Protein AF-A0A957YRU9-F1 (afdb_monomer_lite)

Foldseek 3Di:
DPPDPDPCVVVHLLVVLVVLLCVLCVVLVVLVVCCVVLVFPCLLVLLCVLVVLSVVLSVVSVDGQDPDQDPPDPPPPPRNVVSSVSSVVSSVVSNVVSVVVRVCQCPDPVRVPHSD

Structure (mmCIF, N/CA/C/O backbone):
data_AF-A0A957YRU9-F1
#
_entry.id   AF-A0A957YRU9-F1
#
loop_
_atom_site.group_PDB
_atom_site.id
_atom_site.type_symbol
_atom_site.label_atom_id
_atom_site.label_alt_id
_atom_site.label_comp_id
_atom_site.label_asym_id
_atom_site.label_entity_id
_atom_site.label_seq_id
_atom_site.pdbx_PDB_ins_code
_atom_site.Cartn_x
_atom_site.Cartn_y
_atom_site.Cartn_z
_atom_site.occupancy
_atom_site.B_iso_or_equiv
_atom_site.auth_seq_id
_atom_site.auth_comp_id
_atom_site.auth_asym_id
_atom_site.auth_atom_id
_atom_site.pdbx_PDB_model_num
ATOM 1 N N . GLU A 1 1 ? -1.718 -6.215 38.049 1.00 47.38 1 GLU A N 1
ATOM 2 C CA . GLU A 1 1 ? -2.272 -5.485 36.886 1.00 47.38 1 GLU A CA 1
ATOM 3 C C . GLU A 1 1 ? -1.353 -5.699 35.689 1.00 47.38 1 GLU A C 1
ATOM 5 O O . GLU A 1 1 ? -0.141 -5.619 35.854 1.00 47.38 1 GLU A O 1
ATOM 10 N N . LYS A 1 2 ? -1.867 -6.084 34.513 1.00 53.66 2 LYS A N 1
ATOM 11 C CA . LYS A 1 2 ? -0.997 -6.314 33.347 1.00 53.66 2 LYS A CA 1
ATOM 12 C C . LYS A 1 2 ? -0.665 -4.959 32.707 1.00 53.66 2 LYS A C 1
ATOM 14 O O . LYS A 1 2 ? -1.513 -4.382 32.037 1.00 53.66 2 LYS A O 1
ATOM 19 N N . ASN A 1 3 ? 0.561 -4.477 32.922 1.00 63.53 3 ASN A N 1
ATOM 20 C CA . ASN A 1 3 ? 1.158 -3.269 32.328 1.00 63.53 3 ASN A CA 1
ATOM 21 C C . ASN A 1 3 ? 1.361 -3.415 30.800 1.00 63.53 3 ASN A C 1
ATOM 23 O O . ASN A 1 3 ? 2.486 -3.496 30.303 1.00 63.53 3 ASN A O 1
ATOM 27 N N . ILE A 1 4 ? 0.270 -3.514 30.037 1.00 72.38 4 ILE A N 1
ATOM 28 C CA . ILE A 1 4 ? 0.308 -3.710 28.583 1.00 72.38 4 ILE A CA 1
ATOM 29 C C . ILE A 1 4 ? 0.447 -2.352 27.888 1.00 72.38 4 ILE A C 1
ATOM 31 O O . ILE A 1 4 ? -0.534 -1.677 27.589 1.00 72.38 4 ILE A O 1
ATOM 35 N N . HIS A 1 5 ? 1.686 -1.984 27.576 1.00 77.25 5 HIS A N 1
ATOM 36 C CA . HIS A 1 5 ? 2.040 -0.776 26.827 1.00 77.25 5 HIS A CA 1
ATOM 37 C C . HIS A 1 5 ? 2.062 -1.058 25.320 1.00 77.25 5 HIS A C 1
ATOM 39 O O . HIS A 1 5 ? 3.096 -0.968 24.662 1.00 77.25 5 HIS A O 1
ATOM 45 N N . THR A 1 6 ? 0.926 -1.469 24.758 1.00 82.44 6 THR A N 1
ATOM 46 C CA . THR A 1 6 ? 0.830 -1.600 23.295 1.00 82.44 6 THR A CA 1
ATOM 47 C C . THR A 1 6 ? 0.696 -0.221 22.663 1.00 82.44 6 THR A C 1
ATOM 49 O O . THR A 1 6 ? 0.130 0.681 23.281 1.00 82.44 6 THR A O 1
ATOM 52 N N . LEU A 1 7 ? 1.178 -0.060 21.423 1.00 82.25 7 LEU A N 1
ATOM 53 C CA . LEU A 1 7 ? 1.068 1.207 20.691 1.00 82.25 7 LEU A CA 1
ATOM 54 C C . LEU A 1 7 ? -0.348 1.806 20.808 1.00 82.25 7 LEU A C 1
ATOM 56 O O . LEU A 1 7 ? -0.441 2.976 21.170 1.00 82.25 7 LEU A O 1
ATOM 60 N N . PRO A 1 8 ? -1.444 1.025 20.664 1.00 82.38 8 PRO A N 1
ATOM 61 C CA . PRO A 1 8 ? -2.786 1.580 20.777 1.00 82.38 8 PRO A CA 1
ATOM 62 C C . PRO A 1 8 ? -3.212 2.072 22.151 1.00 82.38 8 PRO A C 1
ATOM 64 O O . PRO A 1 8 ? -4.064 2.954 22.233 1.00 82.38 8 PRO A O 1
ATOM 67 N N . VAL A 1 9 ? -2.619 1.538 23.215 1.00 84.44 9 VAL A N 1
ATOM 68 C CA . VAL A 1 9 ? -2.840 2.023 24.581 1.00 84.44 9 VAL A CA 1
ATOM 69 C C . VAL A 1 9 ? -2.129 3.362 24.789 1.00 84.44 9 VAL A C 1
ATOM 71 O O . VAL A 1 9 ? -2.664 4.233 25.463 1.00 84.44 9 VAL A O 1
ATOM 74 N N . VAL A 1 10 ? -0.963 3.550 24.162 1.00 88.12 10 VAL A N 1
ATOM 75 C CA . VAL A 1 10 ? -0.144 4.765 24.299 1.00 88.12 10 VAL A CA 1
ATOM 76 C C . VAL A 1 10 ? -0.689 5.927 23.462 1.00 88.12 10 VAL A C 1
ATOM 78 O O . VAL A 1 10 ? -0.793 7.042 23.962 1.00 88.12 10 VAL A O 1
ATOM 81 N N . ILE A 1 11 ? -1.044 5.688 22.193 1.00 89.06 11 ILE A N 1
ATOM 82 C CA . ILE A 1 11 ? -1.479 6.753 21.261 1.00 89.06 11 ILE A CA 1
ATOM 83 C C . ILE A 1 11 ? -3.007 6.891 21.160 1.00 89.06 11 ILE A C 1
ATOM 85 O O . ILE A 1 11 ? -3.516 7.810 20.517 1.00 89.06 11 ILE A O 1
ATOM 89 N N . GLY A 1 12 ? -3.750 5.971 21.776 1.00 89.00 12 GLY A N 1
ATOM 90 C CA . GLY A 1 12 ? -5.204 5.903 21.711 1.00 89.00 12 GLY A CA 1
ATOM 91 C C . GLY A 1 12 ? -5.741 5.251 20.432 1.00 89.00 12 GLY A C 1
ATOM 92 O O . GLY A 1 12 ? -5.065 5.120 19.404 1.00 89.00 12 GLY A O 1
ATOM 93 N N . GLU A 1 13 ? -7.012 4.844 20.477 1.00 87.75 13 GLU A N 1
ATOM 94 C CA . GLU A 1 13 ? -7.656 4.087 19.395 1.00 87.75 13 GLU A CA 1
ATOM 95 C C . GLU A 1 13 ? -7.689 4.868 18.075 1.00 87.75 13 GLU A C 1
ATOM 97 O O . GLU A 1 13 ? -7.365 4.325 17.019 1.00 87.75 13 GLU A O 1
ATOM 102 N N . LYS A 1 14 ? -8.068 6.151 18.119 1.00 89.81 14 LYS A N 1
ATOM 103 C CA . LYS A 1 14 ? -8.194 6.981 16.914 1.00 89.81 14 LYS A CA 1
ATOM 104 C C . LYS A 1 14 ? -6.862 7.072 16.173 1.00 89.81 14 LYS A C 1
ATOM 106 O O . LYS A 1 14 ? -6.826 6.768 14.985 1.00 89.81 14 LYS A O 1
ATOM 111 N N . ALA A 1 15 ? -5.785 7.448 16.865 1.00 92.25 15 ALA A N 1
ATOM 112 C CA . ALA A 1 15 ? -4.466 7.559 16.248 1.00 92.25 15 ALA A CA 1
ATOM 113 C C . ALA A 1 15 ? -4.006 6.205 15.696 1.00 92.25 15 ALA A C 1
ATOM 115 O O . ALA A 1 15 ? -3.584 6.134 14.549 1.00 92.25 15 ALA A O 1
ATOM 116 N N . SER A 1 16 ? -4.222 5.119 16.442 1.00 93.00 16 SER A N 1
ATOM 117 C CA . SER A 1 16 ? -3.873 3.761 16.004 1.00 93.00 16 SER A CA 1
ATOM 118 C C . SER A 1 16 ? -4.532 3.349 14.697 1.00 93.00 16 SER A C 1
ATOM 120 O O . SER A 1 16 ? -3.874 2.773 13.832 1.00 93.00 16 SER A O 1
ATOM 122 N N . ARG A 1 17 ? -5.822 3.657 14.523 1.00 94.06 17 ARG A N 1
ATOM 123 C CA . ARG A 1 17 ? -6.544 3.350 13.280 1.00 94.06 17 ARG A CA 1
ATOM 124 C C . ARG A 1 17 ? -5.931 4.080 12.086 1.00 94.06 17 ARG A C 1
ATOM 126 O O . ARG A 1 17 ? -5.703 3.459 11.049 1.00 94.06 17 ARG A O 1
ATOM 133 N N . TYR A 1 18 ? -5.606 5.363 12.245 1.00 95.31 18 TYR A N 1
ATOM 134 C CA . TYR A 1 18 ? -4.941 6.141 11.197 1.00 95.31 18 TYR A CA 1
ATOM 135 C C . TYR A 1 18 ? -3.501 5.685 10.946 1.00 95.31 18 TYR A C 1
ATOM 137 O O . TYR A 1 18 ? -3.086 5.636 9.792 1.00 95.31 18 TYR A O 1
ATOM 145 N N . THR A 1 19 ? -2.759 5.286 11.981 1.00 95.31 19 THR A N 1
ATOM 146 C CA . THR A 1 19 ? -1.418 4.707 11.826 1.00 95.31 19 THR A CA 1
ATOM 147 C C . THR A 1 19 ? -1.469 3.436 10.987 1.00 95.31 19 THR A C 1
ATOM 149 O O . THR A 1 19 ? -0.683 3.296 10.055 1.00 95.31 19 THR A O 1
ATOM 152 N N . VAL A 1 20 ? -2.424 2.537 11.244 1.00 95.19 20 VAL A N 1
ATOM 153 C CA . VAL A 1 20 ? -2.581 1.319 10.436 1.00 95.19 20 VAL A CA 1
ATOM 154 C C . VAL A 1 20 ? -2.943 1.658 8.989 1.00 95.19 20 VAL A C 1
ATOM 156 O O . VAL A 1 20 ? -2.337 1.103 8.078 1.00 95.19 20 VAL A O 1
ATOM 159 N N . LEU A 1 21 ? -3.863 2.600 8.753 1.00 96.12 21 LEU A N 1
ATOM 160 C CA . LEU A 1 21 ? -4.173 3.060 7.393 1.00 96.12 21 LEU A CA 1
ATOM 161 C C . LEU A 1 21 ? -2.934 3.627 6.685 1.00 96.12 21 LEU A C 1
ATOM 163 O O . LEU A 1 21 ? -2.685 3.290 5.530 1.00 96.12 21 LEU A O 1
ATOM 167 N N . ALA A 1 22 ? -2.125 4.429 7.379 1.00 96.88 22 ALA A N 1
ATOM 168 C CA . ALA A 1 22 ? -0.870 4.940 6.836 1.00 96.88 22 ALA A CA 1
ATOM 169 C C . ALA A 1 22 ? 0.094 3.794 6.488 1.00 96.88 22 ALA A C 1
ATOM 171 O O . ALA A 1 22 ? 0.627 3.762 5.382 1.00 96.88 22 ALA A O 1
ATOM 172 N N . MET A 1 23 ? 0.253 2.805 7.373 1.00 96.12 23 MET A N 1
ATOM 173 C CA . MET A 1 23 ? 1.080 1.617 7.123 1.00 96.12 23 MET A CA 1
ATOM 174 C C . MET A 1 23 ? 0.580 0.771 5.946 1.00 96.12 23 MET A C 1
ATOM 176 O O . MET A 1 23 ? 1.386 0.128 5.282 1.00 96.12 23 MET A O 1
ATOM 180 N N . MET A 1 24 ? -0.724 0.769 5.662 1.00 97.12 24 ME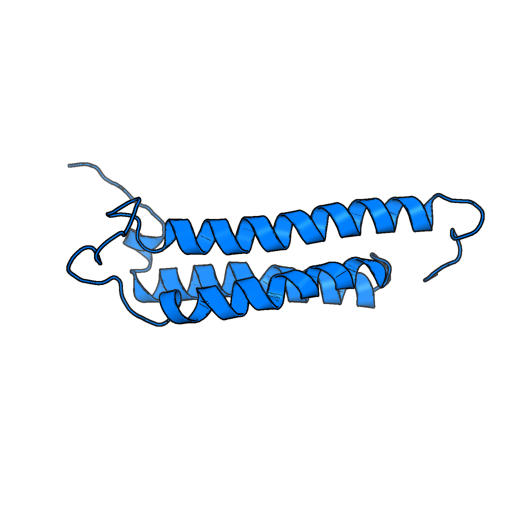T A N 1
ATOM 181 C CA . MET A 1 24 ? -1.273 0.106 4.476 1.00 97.12 24 MET A CA 1
ATOM 182 C C . MET A 1 24 ? -0.957 0.862 3.185 1.00 97.12 24 MET A C 1
ATOM 184 O O . MET A 1 24 ? -0.797 0.232 2.145 1.00 97.12 24 MET A O 1
ATOM 188 N N . VAL A 1 25 ? -0.887 2.192 3.238 1.00 97.69 25 VAL A N 1
ATOM 189 C CA . VAL A 1 25 ? -0.760 3.057 2.057 1.00 97.69 25 VAL A CA 1
ATOM 190 C C . VAL A 1 25 ? 0.704 3.346 1.696 1.00 97.69 25 VAL A C 1
ATOM 192 O O . VAL A 1 25 ? 1.058 3.346 0.517 1.00 97.69 25 VAL A O 1
ATOM 195 N N . ILE A 1 26 ? 1.576 3.549 2.688 1.00 98.19 26 ILE A N 1
ATOM 196 C CA . ILE A 1 26 ? 3.007 3.855 2.501 1.00 98.19 26 ILE A CA 1
ATOM 197 C C . ILE A 1 26 ? 3.717 2.881 1.539 1.00 98.19 26 ILE A C 1
ATOM 199 O O . ILE A 1 26 ? 4.438 3.359 0.661 1.00 98.19 26 ILE A O 1
ATOM 203 N N . PRO A 1 27 ? 3.518 1.549 1.617 1.00 98.06 27 PRO A N 1
ATOM 204 C CA . PRO A 1 27 ? 4.191 0.607 0.724 1.00 98.06 27 PRO A CA 1
ATOM 205 C C . PRO A 1 27 ? 3.910 0.834 -0.768 1.00 98.06 27 PRO A C 1
ATOM 207 O O . PRO A 1 27 ? 4.797 0.608 -1.592 1.00 98.06 27 PRO A O 1
ATOM 210 N N . TYR A 1 28 ? 2.719 1.325 -1.132 1.00 98.06 28 TYR A N 1
ATOM 211 C CA . TYR A 1 28 ? 2.400 1.663 -2.524 1.00 98.06 28 TYR A CA 1
ATOM 212 C C . TYR A 1 28 ? 3.256 2.832 -3.016 1.00 98.06 28 TYR A C 1
ATOM 214 O O . TYR A 1 28 ? 3.838 2.760 -4.098 1.00 98.06 28 TYR A O 1
ATOM 222 N N . PHE A 1 29 ? 3.390 3.879 -2.198 1.00 98.38 29 PHE A N 1
ATOM 223 C CA . PHE A 1 29 ? 4.225 5.036 -2.516 1.00 98.38 29 PHE A CA 1
ATOM 224 C C . PHE A 1 29 ? 5.710 4.683 -2.562 1.00 98.38 29 PHE A C 1
ATOM 226 O O . PHE A 1 29 ? 6.402 5.107 -3.484 1.00 98.38 29 PHE A O 1
ATOM 233 N N . LEU A 1 30 ? 6.195 3.866 -1.623 1.00 98.38 30 LEU A N 1
ATOM 234 C CA . LEU A 1 30 ? 7.575 3.377 -1.642 1.00 98.38 30 LEU A CA 1
ATOM 235 C C . LEU A 1 30 ? 7.857 2.553 -2.902 1.00 98.38 30 LEU A C 1
ATOM 237 O O . LEU A 1 30 ? 8.875 2.763 -3.552 1.00 98.38 30 LEU A O 1
ATOM 241 N N . THR A 1 31 ? 6.941 1.663 -3.288 1.00 98.12 31 THR A N 1
ATOM 242 C CA . THR A 1 31 ? 7.091 0.872 -4.518 1.00 98.12 3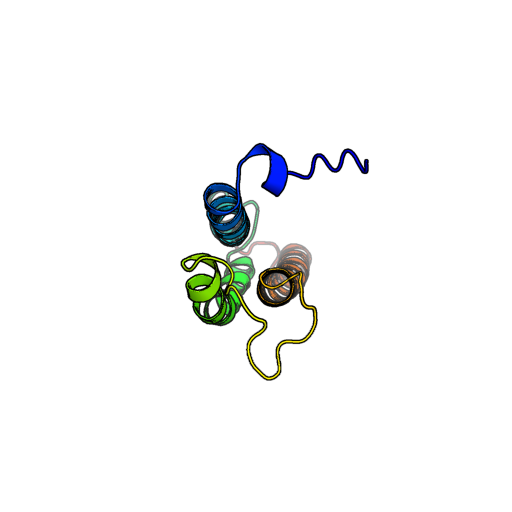1 THR A CA 1
ATOM 243 C C . THR A 1 31 ? 7.119 1.777 -5.750 1.00 98.12 31 THR A C 1
ATOM 245 O O . THR A 1 31 ? 8.006 1.634 -6.588 1.00 98.12 31 THR A O 1
ATOM 248 N N . ALA A 1 32 ? 6.214 2.756 -5.841 1.00 98.31 32 ALA A N 1
ATOM 249 C CA . ALA A 1 32 ? 6.197 3.725 -6.937 1.00 98.31 32 ALA A CA 1
ATOM 250 C C . ALA A 1 32 ? 7.491 4.556 -7.003 1.00 98.31 32 ALA A C 1
ATOM 252 O O . ALA A 1 32 ? 8.055 4.732 -8.082 1.00 98.31 32 ALA A O 1
ATOM 253 N N . TYR A 1 33 ? 7.999 5.008 -5.853 1.00 98.50 33 TYR A N 1
ATOM 254 C CA . TYR A 1 33 ? 9.273 5.717 -5.755 1.00 98.50 33 TYR A CA 1
ATOM 255 C C . TYR A 1 33 ? 10.443 4.861 -6.259 1.00 98.50 33 TYR A C 1
ATOM 257 O O . TYR A 1 33 ? 11.238 5.328 -7.072 1.00 98.50 33 TYR A O 1
ATOM 265 N N . LEU A 1 34 ? 10.516 3.592 -5.845 1.00 98.12 34 LEU A N 1
ATOM 266 C CA . LEU A 1 34 ? 11.561 2.662 -6.283 1.00 98.12 34 LEU A CA 1
ATOM 267 C C . LEU A 1 34 ? 11.493 2.355 -7.787 1.00 98.12 34 LEU A C 1
ATOM 269 O O . LEU A 1 34 ? 12.533 2.178 -8.419 1.00 98.12 34 LEU A O 1
ATOM 273 N N . ILE A 1 35 ? 10.300 2.336 -8.385 1.00 97.69 35 ILE A N 1
ATOM 274 C CA . ILE A 1 35 ? 10.149 2.243 -9.846 1.00 97.69 35 ILE A CA 1
ATOM 275 C C . ILE A 1 35 ? 10.669 3.520 -10.521 1.00 97.69 35 ILE A C 1
ATOM 277 O O . ILE A 1 35 ? 11.404 3.440 -11.507 1.00 97.69 35 ILE A O 1
ATOM 281 N N . PHE A 1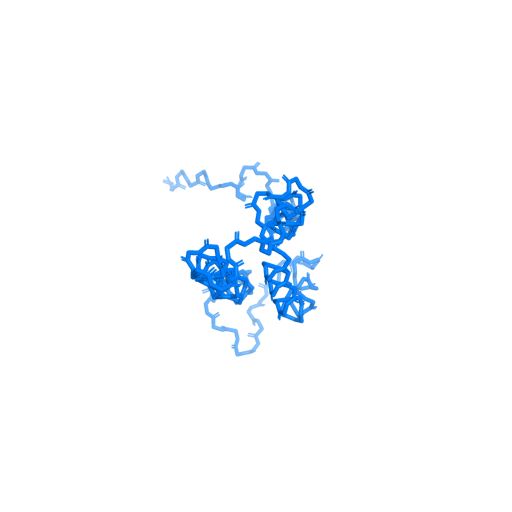 36 ? 10.318 4.693 -9.984 1.00 97.25 36 PHE A N 1
ATOM 282 C CA . PHE A 1 36 ? 10.691 5.997 -10.540 1.00 97.25 36 PHE A CA 1
ATOM 283 C C . PHE A 1 36 ? 12.209 6.206 -10.591 1.00 97.25 36 PHE A C 1
ATOM 285 O O . PHE A 1 36 ? 12.736 6.635 -11.614 1.00 97.25 36 PHE A O 1
ATOM 292 N N . ILE A 1 37 ? 12.931 5.831 -9.531 1.00 97.31 37 ILE A N 1
ATOM 293 C CA . ILE A 1 37 ? 14.404 5.896 -9.501 1.00 97.31 37 ILE A CA 1
ATOM 294 C C . ILE A 1 37 ? 15.081 4.726 -10.241 1.00 97.31 37 ILE A C 1
ATOM 296 O O . ILE A 1 37 ? 16.283 4.521 -10.092 1.00 97.31 37 ILE A O 1
ATOM 300 N N . LYS A 1 38 ? 14.318 3.933 -11.010 1.00 94.81 38 LYS A N 1
ATOM 301 C CA . LYS A 1 38 ? 14.760 2.738 -11.756 1.00 94.81 38 LYS A CA 1
ATOM 302 C C . LYS A 1 38 ? 15.345 1.603 -10.903 1.00 94.81 38 LYS A C 1
ATOM 304 O O . LYS A 1 38 ? 15.922 0.655 -11.444 1.00 94.81 38 LYS A O 1
ATOM 309 N N . PHE A 1 39 ? 15.158 1.640 -9.582 1.00 95.19 39 PHE A N 1
ATOM 310 C CA . PHE A 1 39 ? 15.551 0.537 -8.703 1.00 95.19 39 PHE A CA 1
ATOM 311 C C . PHE A 1 39 ? 14.756 -0.727 -9.039 1.00 95.19 39 PHE A C 1
ATOM 313 O O . PHE A 1 39 ? 15.349 -1.778 -9.262 1.00 95.19 39 PHE A O 1
ATOM 320 N N . PHE A 1 40 ? 13.434 -0.595 -9.169 1.00 96.19 40 PHE A N 1
ATOM 321 C CA . PHE A 1 40 ? 12.547 -1.626 -9.705 1.00 96.19 40 PHE A CA 1
ATOM 322 C C . PHE A 1 40 ? 12.131 -1.321 -11.143 1.00 96.19 40 PHE A C 1
ATOM 324 O O . PHE A 1 40 ? 12.139 -0.172 -11.582 1.00 96.19 40 PHE A O 1
ATOM 331 N N . THR A 1 41 ? 11.784 -2.366 -11.894 1.00 96.75 41 THR A N 1
ATOM 332 C CA . THR A 1 41 ? 11.152 -2.225 -13.209 1.00 96.75 41 THR A CA 1
ATOM 333 C C . THR A 1 41 ? 9.653 -1.925 -13.047 1.00 96.75 41 THR A C 1
ATOM 335 O O . THR A 1 41 ? 9.088 -2.164 -11.974 1.00 96.75 41 THR A O 1
ATOM 338 N N . PRO A 1 42 ? 8.951 -1.451 -14.096 1.00 97.19 42 PRO A N 1
ATOM 339 C CA . PRO A 1 42 ? 7.525 -1.145 -14.030 1.00 97.19 42 PRO A CA 1
ATOM 340 C C . PRO A 1 42 ? 6.654 -2.359 -13.711 1.00 97.19 42 PRO A C 1
ATOM 342 O O . PRO A 1 42 ? 5.503 -2.180 -13.327 1.00 97.19 42 PRO A O 1
ATOM 345 N N . VAL A 1 43 ? 7.182 -3.586 -13.818 1.00 97.38 43 VAL A N 1
ATOM 346 C CA . VAL A 1 43 ? 6.455 -4.810 -13.447 1.00 97.38 43 VAL A CA 1
ATOM 347 C C . VAL A 1 43 ? 6.008 -4.788 -11.983 1.00 97.38 43 VAL A C 1
ATOM 349 O O . VAL A 1 43 ? 4.952 -5.323 -11.650 1.00 97.38 43 VAL A O 1
ATOM 352 N N . MET A 1 44 ? 6.751 -4.093 -11.113 1.00 98.06 44 MET A N 1
ATOM 353 C CA . MET A 1 44 ? 6.394 -3.933 -9.704 1.00 98.06 44 MET A CA 1
ATOM 354 C C . MET A 1 44 ? 5.093 -3.151 -9.499 1.00 98.06 44 MET A C 1
ATOM 356 O O . MET A 1 44 ? 4.497 -3.250 -8.429 1.00 98.06 44 MET A O 1
ATOM 360 N N . ALA A 1 45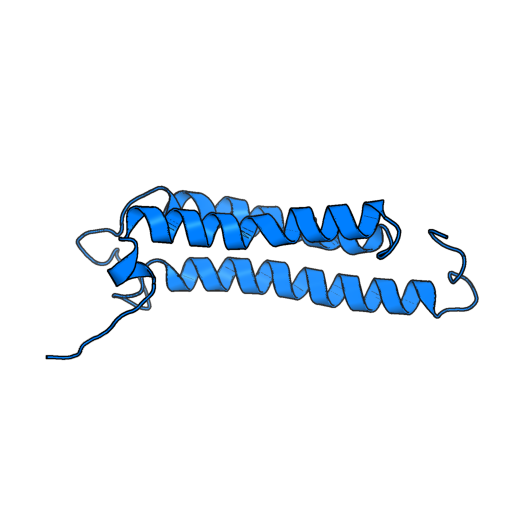 ? 4.580 -2.449 -10.517 1.00 98.12 45 ALA A N 1
ATOM 361 C CA . ALA A 1 45 ? 3.255 -1.830 -10.474 1.00 98.12 45 ALA A CA 1
ATOM 362 C C . ALA A 1 45 ? 2.113 -2.853 -10.298 1.00 98.12 45 ALA A C 1
ATOM 364 O O . ALA A 1 45 ? 0.996 -2.463 -9.961 1.00 98.12 45 ALA A O 1
ATOM 365 N N . ILE A 1 46 ? 2.382 -4.159 -10.433 1.00 98.38 46 ILE A N 1
ATOM 366 C CA . ILE A 1 46 ? 1.439 -5.240 -10.108 1.00 98.38 46 ILE A CA 1
ATOM 367 C C . ILE A 1 46 ? 0.879 -5.144 -8.678 1.00 98.38 46 ILE A C 1
ATOM 369 O O . ILE A 1 46 ? -0.242 -5.586 -8.429 1.00 98.38 46 ILE A O 1
ATOM 373 N N . VAL A 1 47 ? 1.600 -4.507 -7.741 1.00 98.25 47 VAL A N 1
ATOM 374 C CA . VAL A 1 47 ? 1.097 -4.249 -6.378 1.00 98.25 47 VAL A CA 1
ATOM 375 C C . VAL A 1 47 ? -0.214 -3.462 -6.369 1.00 98.25 47 VAL A C 1
ATOM 377 O O . VAL A 1 47 ? -0.992 -3.594 -5.428 1.00 98.25 47 VAL A O 1
ATOM 380 N N . LEU A 1 48 ? -0.514 -2.689 -7.420 1.00 98.06 48 LEU A N 1
ATOM 381 C CA . LEU A 1 48 ? -1.772 -1.952 -7.554 1.00 98.06 48 LEU A CA 1
ATOM 382 C C . LEU A 1 48 ? -2.994 -2.880 -7.649 1.00 98.06 48 LEU A C 1
ATOM 384 O O . LEU A 1 48 ? -4.099 -2.459 -7.314 1.00 98.06 48 LEU A O 1
ATOM 388 N N . PHE A 1 49 ? -2.824 -4.162 -7.990 1.00 98.06 49 PHE A N 1
ATOM 389 C CA . PHE A 1 49 ? -3.908 -5.148 -7.902 1.00 98.06 49 PHE A CA 1
ATOM 390 C C . PHE A 1 49 ? -4.327 -5.478 -6.462 1.00 98.06 49 PHE A C 1
ATOM 392 O O . PHE A 1 49 ? -5.377 -6.088 -6.254 1.00 98.06 49 PHE A O 1
ATOM 399 N N . ALA A 1 50 ? -3.575 -5.030 -5.452 1.00 97.31 50 ALA A N 1
ATOM 400 C CA . ALA A 1 50 ? -4.014 -5.054 -4.059 1.00 97.31 50 ALA A CA 1
ATOM 401 C C . ALA A 1 50 ? -4.996 -3.912 -3.713 1.00 97.31 50 ALA A C 1
ATOM 403 O O . ALA A 1 50 ? -5.697 -4.009 -2.702 1.00 97.31 50 ALA A O 1
ATOM 404 N N . LEU A 1 51 ? -5.123 -2.869 -4.550 1.00 97.12 51 LEU A N 1
ATOM 405 C CA . LEU A 1 51 ? -5.995 -1.715 -4.280 1.00 97.12 51 LEU A CA 1
ATOM 406 C C . LEU A 1 51 ? -7.466 -2.078 -4.029 1.00 97.12 51 LEU A C 1
ATOM 408 O O . LEU A 1 51 ? -8.028 -1.539 -3.079 1.00 97.12 51 LEU A O 1
ATOM 412 N N . PRO A 1 52 ? -8.112 -2.997 -4.775 1.00 97.31 52 PRO A N 1
ATOM 413 C CA . PRO A 1 52 ? -9.491 -3.391 -4.481 1.00 97.31 52 PRO A CA 1
ATOM 414 C C . PRO A 1 52 ? -9.655 -3.946 -3.061 1.00 97.31 52 PRO A C 1
ATOM 416 O O . PRO A 1 52 ? -10.671 -3.712 -2.406 1.00 97.31 52 PRO A O 1
ATOM 419 N N . THR A 1 53 ? -8.632 -4.643 -2.557 1.00 96.44 53 THR A N 1
ATOM 420 C CA . THR A 1 53 ? -8.621 -5.149 -1.183 1.00 96.44 53 THR A CA 1
ATOM 421 C C . THR A 1 53 ? -8.515 -4.002 -0.183 1.00 96.44 53 THR A C 1
ATOM 423 O O . THR A 1 53 ? -9.301 -3.953 0.764 1.00 96.44 53 THR A O 1
ATOM 426 N N . PHE A 1 54 ? -7.610 -3.049 -0.418 1.00 96.56 54 PHE A N 1
ATOM 427 C CA . PHE A 1 54 ? -7.492 -1.842 0.401 1.00 96.56 54 PHE A CA 1
ATOM 428 C C . PHE A 1 54 ? -8.809 -1.050 0.442 1.00 96.56 54 PHE A C 1
ATOM 430 O O . PHE A 1 54 ? -9.304 -0.723 1.522 1.00 96.56 54 PHE A O 1
ATOM 437 N N . LEU A 1 55 ? -9.420 -0.817 -0.724 1.00 97.00 55 LEU A N 1
ATOM 438 C CA . LEU A 1 55 ? -10.688 -0.099 -0.869 1.00 97.00 55 LEU A CA 1
ATOM 439 C C . LEU A 1 55 ? -11.846 -0.791 -0.134 1.00 97.00 55 LEU A C 1
ATOM 441 O O . LEU A 1 55 ? -12.754 -0.128 0.362 1.00 97.00 55 LEU A O 1
ATOM 445 N N . ARG A 1 56 ? -11.800 -2.120 -0.000 1.00 95.81 56 ARG A N 1
ATOM 446 C CA . ARG A 1 56 ? -12.768 -2.875 0.801 1.00 95.81 56 ARG A CA 1
ATOM 447 C C . ARG A 1 56 ? -12.538 -2.714 2.308 1.00 95.81 56 ARG A C 1
ATOM 449 O O . ARG A 1 56 ? -13.512 -2.686 3.055 1.00 95.81 56 ARG A O 1
ATOM 456 N N . VAL A 1 57 ? -11.287 -2.632 2.773 1.00 95.06 57 VAL A N 1
ATOM 457 C CA . VAL A 1 57 ? -10.977 -2.622 4.218 1.00 95.06 57 VAL A CA 1
ATOM 458 C C . VAL A 1 57 ? -10.906 -1.231 4.844 1.00 95.06 57 VAL A C 1
ATOM 460 O O . VAL A 1 57 ? -11.239 -1.089 6.021 1.00 95.06 57 VAL A O 1
ATOM 463 N N . TYR A 1 58 ? -10.498 -0.197 4.104 1.00 95.50 58 TYR A N 1
ATOM 464 C CA . TYR A 1 58 ? -10.272 1.134 4.679 1.00 95.50 58 TYR A CA 1
ATOM 465 C C . TYR A 1 58 ? -11.495 1.731 5.406 1.00 95.50 58 TYR A C 1
ATOM 467 O O . TYR A 1 58 ? -11.279 2.362 6.447 1.00 95.50 58 TYR A O 1
ATOM 475 N N . PRO A 1 59 ? -12.768 1.519 4.983 1.00 95.50 59 PRO A N 1
ATOM 476 C CA . PRO A 1 59 ? -13.908 2.147 5.651 1.00 95.50 59 PRO A CA 1
ATOM 477 C C . PRO A 1 59 ? -14.083 1.660 7.093 1.00 95.50 59 PRO A C 1
ATOM 479 O O . PRO A 1 59 ? -14.583 2.404 7.938 1.00 95.50 59 PRO A O 1
ATOM 482 N N . PHE A 1 60 ? -13.638 0.435 7.397 1.00 93.12 60 PHE A N 1
ATOM 483 C CA . PHE A 1 60 ? -13.695 -0.126 8.746 1.00 93.12 60 PHE A CA 1
ATOM 484 C C . PHE A 1 60 ? -12.761 0.603 9.710 1.00 93.12 60 PHE A C 1
ATOM 486 O O . PHE A 1 60 ? -13.111 0.779 10.870 1.00 93.12 60 PHE A O 1
ATOM 493 N N . PHE A 1 61 ? -11.612 1.087 9.234 1.00 93.50 61 PHE A N 1
ATOM 494 C CA . PHE A 1 61 ? -10.666 1.846 10.054 1.00 93.50 61 PHE A CA 1
ATOM 495 C C . PHE A 1 61 ? -11.100 3.300 10.270 1.00 93.50 61 PHE A C 1
ATOM 497 O O . PHE A 1 61 ? -10.681 3.926 11.244 1.00 93.50 61 PHE A O 1
ATOM 504 N N . LEU A 1 62 ? -11.981 3.843 9.424 1.00 93.88 62 LEU A N 1
ATOM 505 C CA . LEU A 1 62 ? -12.527 5.194 9.604 1.00 93.88 62 LEU A CA 1
ATOM 506 C C . LEU A 1 62 ? -13.525 5.275 10.767 1.00 93.88 62 LEU A C 1
ATOM 508 O O . LEU A 1 62 ? -13.652 6.322 11.408 1.00 93.88 62 LEU A O 1
ATOM 512 N N . LYS A 1 63 ? -14.175 4.161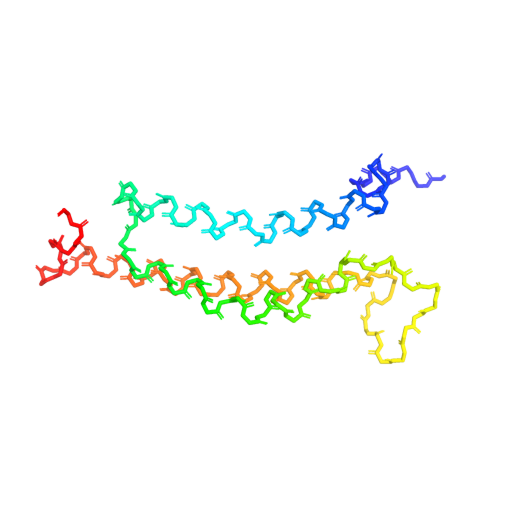 11.111 1.00 92.31 63 LYS A N 1
ATOM 513 C CA . LYS A 1 63 ? -15.142 4.076 12.214 1.00 92.31 63 LYS A CA 1
ATOM 514 C C . LYS A 1 63 ? -14.494 3.520 13.491 1.00 92.31 63 LYS A C 1
ATOM 516 O O . LYS A 1 63 ? -13.574 2.706 13.395 1.00 92.31 63 LYS A O 1
ATOM 521 N N . PRO A 1 64 ? -14.911 3.987 14.684 1.00 89.94 64 PRO A N 1
ATOM 522 C CA . PRO A 1 64 ? -14.444 3.407 15.939 1.00 89.94 64 PRO A CA 1
ATOM 523 C C . PRO A 1 64 ? -14.866 1.941 16.051 1.00 89.94 64 PRO A C 1
ATOM 525 O O . PRO A 1 64 ? -15.781 1.489 15.351 1.00 89.94 64 PRO A O 1
ATOM 528 N N . LYS A 1 65 ? -14.197 1.197 16.933 1.00 88.38 65 LYS A N 1
ATOM 529 C CA . LYS A 1 65 ? -14.572 -0.186 17.225 1.00 88.38 65 LYS A CA 1
ATOM 530 C C . LYS A 1 65 ? -16.028 -0.209 17.723 1.00 88.38 65 LYS A C 1
ATOM 532 O O . LYS A 1 65 ? -16.353 0.566 18.621 1.00 88.38 65 LYS A O 1
ATOM 537 N N . PRO A 1 66 ? -16.893 -1.088 17.190 1.00 88.94 66 PRO A N 1
ATOM 538 C CA . PRO A 1 66 ? -18.239 -1.275 17.723 1.00 88.94 66 PRO A CA 1
ATOM 539 C C . PRO A 1 66 ? -18.210 -1.628 19.216 1.00 88.94 66 PRO A C 1
ATOM 541 O O . PRO A 1 66 ? -17.281 -2.291 19.674 1.00 88.94 66 PRO A O 1
ATOM 544 N N . GLU A 1 67 ? -19.231 -1.223 19.975 1.00 87.12 67 GLU A N 1
ATOM 545 C CA . GLU A 1 67 ? -19.335 -1.553 21.407 1.00 87.12 67 GLU A CA 1
ATOM 546 C C . GLU A 1 67 ? -19.608 -3.045 21.643 1.00 87.12 67 GLU A C 1
ATOM 548 O O . GLU A 1 67 ? -19.116 -3.636 22.604 1.00 87.12 67 GLU A O 1
ATOM 553 N N . LYS A 1 68 ? -20.366 -3.666 20.735 1.00 88.31 68 LYS A N 1
ATOM 554 C CA . LYS A 1 68 ? -20.699 -5.093 20.749 1.00 88.31 68 LYS A CA 1
ATOM 555 C C . LYS A 1 68 ? -20.149 -5.765 19.500 1.00 88.31 68 LYS A C 1
ATOM 557 O O . LYS A 1 68 ? -20.067 -5.141 18.443 1.00 88.31 68 LYS A O 1
ATOM 562 N N . ALA A 1 69 ? -19.788 -7.039 19.626 1.00 87.50 69 ALA A N 1
ATOM 563 C CA . ALA A 1 69 ? -19.360 -7.840 18.489 1.00 87.50 69 ALA A CA 1
ATOM 564 C C . ALA A 1 69 ? -20.492 -7.902 17.441 1.00 87.50 69 ALA A C 1
ATOM 566 O O . ALA A 1 69 ? -21.602 -8.304 17.795 1.00 87.50 69 ALA A O 1
ATOM 567 N N . PRO A 1 70 ? -20.240 -7.507 16.180 1.00 85.50 70 PRO A N 1
ATOM 568 C CA . PRO A 1 70 ? -21.190 -7.729 15.095 1.00 85.50 70 PRO A CA 1
ATOM 569 C C . PRO A 1 70 ? -21.457 -9.227 14.899 1.00 85.50 70 PRO A C 1
ATOM 571 O O . PRO A 1 70 ? -20.576 -10.055 15.146 1.00 85.50 70 PRO A O 1
ATOM 574 N N . GLU A 1 71 ? -22.653 -9.582 14.430 1.00 84.25 71 GLU A N 1
ATOM 575 C CA . GLU A 1 71 ? -22.982 -10.975 14.113 1.00 84.25 71 GLU A CA 1
ATOM 576 C C . GLU A 1 71 ? -21.998 -11.551 13.083 1.00 84.25 71 GLU A C 1
ATOM 578 O O . GLU A 1 71 ? -21.648 -10.903 12.097 1.00 84.25 71 GLU A O 1
ATOM 583 N N . GLY A 1 72 ? -21.503 -12.765 13.339 1.00 81.69 72 GLY A N 1
ATOM 584 C CA . GLY A 1 72 ? -20.512 -13.425 12.484 1.00 81.69 72 GLY A CA 1
ATOM 585 C C . GLY A 1 72 ? -19.077 -12.895 12.613 1.00 81.69 72 GLY A C 1
ATOM 586 O O . GLY A 1 72 ? -18.189 -13.380 11.909 1.00 81.69 72 GLY A O 1
ATOM 587 N N . GLN A 1 73 ? -18.802 -11.941 13.512 1.00 80.75 73 GLN A N 1
ATOM 588 C CA . GLN A 1 73 ? -17.445 -11.440 13.728 1.00 80.75 73 GLN A CA 1
ATOM 589 C C . GLN A 1 73 ? -16.565 -12.493 14.419 1.00 80.75 73 GLN A C 1
ATOM 591 O O . GLN A 1 73 ? -16.628 -12.703 15.631 1.00 80.75 73 GLN A O 1
ATOM 596 N N . VAL A 1 74 ? -15.660 -13.095 13.651 1.00 79.62 74 VAL A N 1
ATOM 597 C CA . VAL A 1 74 ? -14.604 -13.969 14.176 1.00 79.62 74 VAL A CA 1
ATOM 598 C C . VAL A 1 74 ? -13.447 -13.115 14.711 1.00 79.62 74 VAL A C 1
ATOM 600 O O . VAL A 1 74 ? -13.054 -12.121 14.097 1.00 79.62 74 VAL A O 1
ATOM 603 N N . GLY A 1 75 ? -12.889 -13.494 15.864 1.00 79.38 75 GLY A N 1
ATOM 604 C CA . GLY A 1 75 ? -11.698 -12.846 16.429 1.00 79.38 75 GLY A CA 1
ATOM 605 C C . GLY A 1 75 ? -11.964 -11.635 17.330 1.00 79.38 75 GLY A C 1
ATOM 606 O O . GLY A 1 75 ? -11.065 -10.823 17.533 1.00 79.38 75 GLY A O 1
ATOM 607 N N . TRP A 1 76 ? -13.164 -11.487 17.899 1.00 83.19 76 TRP A N 1
ATOM 608 C CA . TRP A 1 76 ? -13.403 -10.524 18.984 1.00 83.19 76 TRP A CA 1
ATOM 609 C C . TRP A 1 76 ? -12.491 -10.822 20.195 1.00 83.19 76 TRP A C 1
ATOM 611 O O . TRP A 1 76 ? -12.323 -11.996 20.528 1.00 83.19 76 TRP A O 1
ATOM 621 N N . PRO A 1 77 ? -11.889 -9.820 20.876 1.00 85.25 77 PRO A N 1
ATOM 622 C CA . PRO A 1 77 ? -12.070 -8.363 20.759 1.00 85.25 77 PRO A CA 1
ATOM 623 C C . PRO A 1 77 ? -11.201 -7.659 19.697 1.00 85.25 77 PRO A C 1
ATOM 625 O O . PRO A 1 77 ? -11.222 -6.428 19.604 1.00 85.25 77 PRO A O 1
ATOM 628 N N . LEU A 1 78 ? -10.442 -8.401 18.887 1.00 87.75 78 LEU A N 1
ATOM 629 C CA . LEU A 1 78 ? -9.487 -7.893 17.893 1.00 87.75 78 LEU A CA 1
ATOM 630 C C . LEU A 1 78 ? -10.162 -7.496 16.566 1.00 87.75 78 LEU A C 1
ATOM 632 O O . LEU A 1 78 ? -9.791 -7.961 15.490 1.00 87.75 78 LEU A O 1
ATOM 636 N N . TYR A 1 79 ? -11.140 -6.593 16.633 1.00 89.31 79 TYR A N 1
ATOM 637 C CA . TYR A 1 79 ? -11.985 -6.204 15.496 1.00 89.31 79 TYR A CA 1
ATOM 638 C C . TYR A 1 79 ? -11.206 -5.784 14.233 1.00 89.31 79 TYR A C 1
ATOM 640 O O . TYR A 1 79 ? -11.507 -6.242 13.136 1.00 89.31 79 TYR A O 1
ATOM 648 N N . PHE A 1 80 ? -10.168 -4.954 14.377 1.00 90.94 80 PHE A N 1
ATOM 649 C CA . PHE A 1 80 ? -9.402 -4.423 13.239 1.00 90.94 80 PHE A CA 1
ATOM 650 C C . PHE A 1 80 ? -8.400 -5.413 12.636 1.00 90.94 80 PHE A C 1
ATOM 652 O O . PHE A 1 80 ? -7.942 -5.225 11.508 1.00 90.94 80 PHE A O 1
ATOM 659 N N . VAL A 1 81 ? -8.036 -6.459 13.379 1.00 91.06 81 VAL A N 1
ATOM 660 C CA . VAL A 1 81 ? -6.906 -7.327 13.037 1.00 91.06 81 VAL A CA 1
ATOM 661 C C . VAL A 1 81 ? -7.185 -8.122 11.765 1.00 91.06 81 VAL A C 1
ATOM 663 O O . VAL A 1 81 ? -6.342 -8.141 10.871 1.00 91.06 81 VAL A O 1
ATOM 666 N N . GLY A 1 82 ? -8.384 -8.697 11.627 1.00 91.88 82 GLY A N 1
ATOM 667 C CA . GLY A 1 82 ? -8.768 -9.445 10.424 1.00 91.88 82 GLY A CA 1
ATOM 668 C C . GLY A 1 82 ? -8.686 -8.599 9.148 1.00 91.88 82 GLY A C 1
ATOM 669 O O . GLY A 1 82 ? -8.097 -9.027 8.156 1.00 91.88 82 GLY A O 1
ATOM 670 N N . TYR A 1 83 ? -9.187 -7.361 9.198 1.00 93.19 83 TYR A N 1
ATOM 671 C CA . TYR A 1 83 ? -9.098 -6.411 8.084 1.00 93.19 83 TYR A CA 1
ATOM 672 C C . TYR A 1 83 ? -7.644 -6.033 7.765 1.00 93.19 83 TYR A C 1
ATOM 674 O O . TYR A 1 83 ? -7.260 -5.960 6.596 1.00 93.19 83 TYR A O 1
ATOM 682 N N . GLY A 1 84 ? -6.822 -5.857 8.806 1.00 94.25 84 GLY A N 1
ATOM 683 C CA . GLY A 1 84 ? -5.382 -5.633 8.696 1.00 94.25 84 GLY A CA 1
ATOM 684 C C . GLY A 1 84 ? -4.668 -6.744 7.931 1.00 94.25 84 GLY A C 1
ATOM 685 O O . GLY A 1 84 ? -4.002 -6.490 6.925 1.00 94.25 84 GLY A O 1
ATOM 686 N N . PHE A 1 85 ? -4.859 -7.986 8.375 1.00 94.31 85 PHE A N 1
ATOM 687 C CA . PHE A 1 85 ? -4.266 -9.165 7.747 1.00 94.31 85 PHE A CA 1
ATOM 688 C C . PHE A 1 85 ? -4.744 -9.374 6.315 1.00 94.31 85 PHE A C 1
ATOM 690 O O . PHE A 1 85 ? -3.936 -9.738 5.462 1.00 94.31 85 PHE A O 1
ATOM 697 N N . TYR A 1 86 ? -6.025 -9.128 6.033 1.00 94.81 86 TYR A N 1
ATOM 698 C CA . TYR A 1 86 ? -6.576 -9.297 4.691 1.00 94.81 86 TYR A CA 1
ATOM 699 C C . TYR A 1 86 ? -5.869 -8.394 3.670 1.00 94.81 86 TYR A C 1
ATOM 701 O O . TYR A 1 86 ? -5.385 -8.883 2.648 1.00 94.81 86 TYR A O 1
ATOM 709 N N . ASN A 1 87 ? -5.702 -7.104 3.985 1.00 96.19 87 ASN A N 1
ATOM 710 C CA . ASN A 1 87 ? -4.956 -6.190 3.120 1.00 96.19 87 ASN A CA 1
ATOM 711 C C . ASN A 1 87 ? -3.460 -6.508 3.062 1.00 96.19 87 ASN A C 1
ATOM 713 O O . ASN A 1 87 ? -2.887 -6.531 1.974 1.00 96.19 87 ASN A O 1
ATOM 717 N N . ASN A 1 88 ? -2.836 -6.805 4.205 1.00 96.81 88 ASN A N 1
ATOM 718 C CA . ASN A 1 88 ? -1.412 -7.130 4.248 1.00 96.81 88 ASN A CA 1
ATOM 719 C C . ASN A 1 88 ? -1.078 -8.374 3.410 1.00 96.81 88 ASN A C 1
ATOM 721 O O . ASN A 1 88 ? -0.081 -8.391 2.693 1.00 96.81 88 ASN A O 1
ATOM 725 N N . ARG A 1 89 ? -1.935 -9.402 3.452 1.00 96.75 89 ARG A N 1
ATOM 726 C CA . ARG A 1 89 ? -1.778 -10.616 2.645 1.00 96.75 89 ARG A CA 1
ATOM 727 C C . ARG A 1 89 ? -1.922 -10.327 1.155 1.00 96.75 89 ARG A C 1
ATOM 729 O O . ARG A 1 89 ? -1.114 -10.827 0.379 1.00 96.75 89 ARG A O 1
ATOM 736 N N . ALA A 1 90 ? -2.921 -9.536 0.761 1.00 97.31 90 ALA A N 1
ATOM 737 C CA . ALA A 1 90 ? -3.115 -9.169 -0.639 1.00 97.31 90 ALA A CA 1
ATOM 738 C C . ALA A 1 90 ? -1.905 -8.394 -1.180 1.00 97.31 90 ALA A C 1
ATOM 740 O O . ALA A 1 90 ? -1.300 -8.822 -2.160 1.00 97.31 90 ALA A O 1
ATOM 741 N N . PHE A 1 91 ? -1.498 -7.314 -0.504 1.00 98.19 91 PHE A N 1
ATOM 742 C CA . PHE A 1 91 ? -0.328 -6.531 -0.908 1.00 98.19 91 PHE A CA 1
ATOM 743 C C . PHE A 1 91 ? 0.946 -7.380 -0.930 1.00 98.19 91 PHE A C 1
ATOM 745 O O . PHE A 1 91 ? 1.647 -7.400 -1.938 1.00 98.19 91 PHE A O 1
ATOM 752 N N . GLY A 1 92 ? 1.224 -8.123 0.145 1.00 97.94 92 GLY A N 1
ATOM 753 C CA . GLY A 1 92 ? 2.420 -8.957 0.250 1.00 97.94 92 GLY A CA 1
ATOM 754 C C . GLY A 1 92 ? 2.505 -10.027 -0.841 1.00 97.94 92 GLY A C 1
ATOM 755 O O . GLY A 1 92 ? 3.586 -10.269 -1.371 1.00 97.94 92 GLY A O 1
ATOM 756 N N . MET A 1 93 ? 1.374 -10.624 -1.231 1.00 98.25 93 MET A N 1
ATOM 757 C CA . MET A 1 93 ? 1.321 -11.591 -2.330 1.00 98.25 93 MET A CA 1
ATOM 758 C C . MET A 1 93 ? 1.688 -10.946 -3.670 1.00 98.25 93 MET A C 1
ATOM 760 O O . MET A 1 93 ? 2.570 -11.454 -4.361 1.00 98.25 93 MET A O 1
ATOM 764 N N . TYR A 1 94 ? 1.059 -9.823 -4.029 1.00 98.50 94 TYR A N 1
ATOM 765 C CA . TYR A 1 94 ? 1.378 -9.131 -5.282 1.00 98.50 94 TYR A CA 1
ATOM 766 C C . TYR A 1 94 ? 2.797 -8.566 -5.287 1.00 98.50 94 TYR A C 1
ATOM 768 O O . TYR A 1 94 ? 3.465 -8.635 -6.314 1.00 98.50 94 TYR A O 1
ATOM 776 N N . PHE A 1 95 ? 3.287 -8.068 -4.151 1.00 98.44 95 PHE A N 1
ATOM 777 C CA . PHE A 1 95 ? 4.669 -7.618 -4.016 1.00 98.44 95 PHE A CA 1
ATOM 778 C C . PHE A 1 95 ? 5.653 -8.763 -4.259 1.00 98.44 95 PHE A C 1
ATOM 780 O O . PHE A 1 95 ? 6.593 -8.601 -5.029 1.00 98.44 95 PHE A O 1
ATOM 787 N N . MET A 1 96 ? 5.421 -9.934 -3.657 1.00 98.44 96 MET A N 1
ATOM 788 C CA . MET A 1 96 ? 6.280 -11.104 -3.849 1.00 98.44 96 MET A CA 1
ATOM 789 C C . MET A 1 96 ? 6.284 -11.576 -5.307 1.00 98.44 96 MET A C 1
ATOM 791 O O . MET A 1 96 ? 7.347 -11.809 -5.876 1.00 98.44 96 MET A O 1
ATOM 795 N N . VAL A 1 97 ? 5.107 -11.676 -5.934 1.00 98.44 97 VAL A N 1
ATOM 796 C CA . VAL A 1 97 ? 4.997 -12.032 -7.358 1.00 98.44 97 VAL A CA 1
ATOM 797 C C . VAL A 1 97 ? 5.715 -11.001 -8.229 1.00 98.44 97 VAL A C 1
ATOM 799 O O . VAL A 1 97 ? 6.500 -11.378 -9.094 1.00 98.44 97 VAL A O 1
ATOM 802 N N . GLY A 1 98 ? 5.500 -9.709 -7.972 1.00 98.06 98 GLY A N 1
ATOM 803 C CA . GLY A 1 98 ? 6.183 -8.626 -8.674 1.00 98.06 98 GLY A CA 1
ATOM 804 C C . GLY A 1 98 ? 7.698 -8.717 -8.547 1.00 98.06 98 GLY A C 1
ATOM 805 O O . GLY A 1 98 ? 8.391 -8.600 -9.551 1.00 98.06 98 GLY A O 1
ATOM 806 N N . LEU A 1 99 ? 8.208 -8.991 -7.345 1.00 98.12 99 LEU A N 1
ATOM 807 C CA . LEU A 1 99 ? 9.641 -9.088 -7.084 1.00 98.12 99 LEU A CA 1
ATOM 808 C C . LEU A 1 99 ? 10.273 -10.259 -7.843 1.00 98.12 99 LEU A C 1
ATOM 810 O O . LEU A 1 99 ? 11.339 -10.106 -8.435 1.00 98.12 99 LEU A O 1
ATOM 814 N N . LEU A 1 100 ? 9.608 -11.417 -7.868 1.00 98.25 100 LEU A N 1
ATOM 815 C CA . LEU A 1 100 ? 10.067 -12.565 -8.653 1.00 98.25 100 LEU A CA 1
ATOM 816 C C . LEU A 1 100 ? 10.105 -12.235 -10.150 1.00 98.25 100 LEU A C 1
ATOM 818 O O . LEU A 1 100 ? 11.099 -12.528 -10.813 1.00 98.25 100 LEU A O 1
ATOM 822 N N . LEU A 1 101 ? 9.060 -11.588 -10.677 1.00 97.12 101 LEU A N 1
ATOM 823 C CA . LEU A 1 101 ? 9.018 -11.154 -12.076 1.00 97.12 101 LEU A CA 1
ATOM 824 C C . LEU A 1 101 ? 10.112 -10.125 -12.389 1.00 97.12 101 LEU A C 1
ATOM 826 O O . LEU A 1 101 ? 10.766 -10.234 -13.424 1.00 97.12 101 LEU A O 1
ATOM 830 N N . ASP A 1 102 ? 10.346 -9.164 -11.495 1.00 96.81 102 ASP A N 1
ATOM 831 C CA . ASP A 1 102 ? 11.390 -8.146 -11.631 1.00 96.81 102 ASP A CA 1
ATOM 832 C C . ASP A 1 102 ? 12.784 -8.779 -11.733 1.00 96.81 102 ASP A C 1
ATOM 834 O O . ASP A 1 102 ? 13.554 -8.451 -12.638 1.00 96.81 102 ASP A O 1
ATOM 838 N N . ILE A 1 103 ? 13.080 -9.755 -10.868 1.00 96.12 103 ILE A N 1
ATOM 839 C CA . ILE A 1 103 ? 14.343 -10.503 -10.890 1.00 96.12 103 ILE A CA 1
ATOM 840 C C . ILE A 1 103 ? 14.486 -11.289 -12.197 1.00 96.12 103 ILE A C 1
ATOM 842 O O . ILE A 1 103 ? 15.535 -11.213 -12.841 1.00 96.12 103 ILE A O 1
ATOM 846 N N . ILE A 1 104 ? 13.450 -12.022 -12.618 1.00 95.88 104 ILE A N 1
ATOM 847 C CA . ILE A 1 104 ? 13.469 -12.808 -13.864 1.00 95.88 104 ILE A CA 1
ATOM 848 C C . ILE A 1 104 ? 13.753 -11.896 -15.066 1.00 95.88 104 ILE A C 1
ATOM 850 O O . ILE A 1 104 ? 14.651 -12.175 -15.859 1.00 95.88 104 ILE A O 1
ATOM 854 N N . ILE A 1 105 ? 13.052 -10.766 -15.171 1.00 94.56 105 ILE A N 1
ATOM 855 C CA . ILE A 1 105 ? 13.231 -9.801 -16.263 1.00 94.56 105 ILE A CA 1
ATOM 856 C C . ILE A 1 105 ? 14.666 -9.257 -16.301 1.00 94.56 105 ILE A C 1
ATOM 858 O O . ILE A 1 105 ? 15.253 -9.145 -17.378 1.00 94.56 105 ILE A O 1
ATOM 862 N N . ARG A 1 106 ? 15.258 -8.952 -15.144 1.00 92.12 106 ARG A N 1
ATOM 863 C CA . ARG A 1 106 ? 16.615 -8.387 -15.054 1.00 92.12 106 ARG A CA 1
ATOM 864 C C . ARG A 1 106 ? 17.726 -9.402 -15.320 1.00 92.12 106 ARG A C 1
ATOM 866 O O . ARG A 1 106 ? 18.822 -9.003 -15.702 1.00 92.12 106 ARG A O 1
ATOM 873 N N . THR A 1 107 ? 17.465 -10.685 -15.085 1.00 93.12 107 THR A N 1
ATOM 874 C CA . THR A 1 107 ? 18.471 -11.758 -15.174 1.00 93.12 107 THR A CA 1
ATOM 875 C C . THR A 1 107 ? 18.472 -12.476 -16.517 1.00 93.12 107 THR A C 1
ATOM 877 O O . THR A 1 107 ? 19.523 -12.950 -16.949 1.00 93.12 107 THR A O 1
ATOM 880 N N . LEU A 1 108 ? 17.329 -12.550 -17.203 1.00 92.56 108 LEU A N 1
ATOM 881 C CA . LEU A 1 108 ? 17.251 -13.208 -18.502 1.00 92.56 108 LEU A CA 1
ATOM 882 C C . LEU A 1 108 ? 18.008 -12.409 -19.581 1.00 92.56 108 LEU A C 1
ATOM 884 O O . LEU A 1 108 ? 17.738 -11.217 -19.760 1.00 92.56 108 LEU A O 1
ATOM 888 N N . PRO A 1 109 ? 18.884 -13.052 -20.383 1.00 88.88 109 PRO A N 1
ATOM 889 C CA . PRO A 1 109 ? 19.682 -12.363 -21.400 1.00 88.88 109 PRO A CA 1
ATOM 890 C C . PRO A 1 109 ? 18.862 -11.566 -22.424 1.00 88.88 109 PRO A C 1
ATOM 892 O O . PRO A 1 109 ? 19.339 -10.557 -22.940 1.00 88.88 109 PRO A O 1
ATOM 895 N N . MET A 1 110 ? 17.627 -12.001 -22.700 1.00 89.25 110 MET A N 1
ATOM 896 C CA . MET A 1 110 ? 16.719 -11.361 -23.657 1.00 89.25 110 MET A CA 1
ATOM 897 C C . MET A 1 110 ? 16.092 -10.062 -23.124 1.00 89.25 110 MET A C 1
ATOM 899 O O . MET A 1 110 ? 15.774 -9.174 -23.910 1.00 89.25 110 MET A O 1
ATOM 903 N N . THR A 1 111 ? 15.916 -9.930 -21.806 1.00 89.31 111 THR A N 1
ATOM 904 C CA . THR A 1 111 ? 15.182 -8.816 -21.178 1.00 89.31 111 THR A CA 1
ATOM 905 C C . THR A 1 111 ? 16.036 -7.971 -20.233 1.00 89.31 111 THR A C 1
ATOM 907 O O . THR A 1 111 ? 15.557 -6.961 -19.735 1.00 89.31 111 THR A O 1
ATOM 910 N N . GLN A 1 112 ? 17.314 -8.307 -20.037 1.00 85.38 112 GLN A N 1
ATOM 911 C CA . GLN A 1 112 ? 18.239 -7.621 -19.119 1.00 85.38 112 GLN A CA 1
ATOM 912 C C . GLN A 1 112 ? 18.409 -6.103 -19.348 1.00 85.38 112 GLN A C 1
ATOM 914 O O . GLN A 1 112 ? 18.853 -5.388 -18.450 1.00 85.38 112 GLN A O 1
ATOM 919 N N . ASN A 1 113 ? 18.084 -5.605 -20.547 1.00 87.31 113 ASN A N 1
ATOM 920 C CA . ASN A 1 113 ? 18.143 -4.179 -20.891 1.00 87.31 113 ASN A CA 1
ATOM 921 C C . ASN A 1 113 ? 16.803 -3.453 -20.693 1.00 87.31 113 ASN A C 1
ATOM 923 O O . ASN A 1 113 ? 16.723 -2.242 -20.886 1.00 87.31 113 ASN A O 1
ATOM 927 N N . PHE A 1 114 ? 15.744 -4.171 -20.319 1.00 88.25 114 PHE A N 1
ATOM 928 C CA . PHE A 1 114 ? 14.454 -3.571 -20.023 1.00 88.25 114 PHE A CA 1
ATOM 929 C C . PHE A 1 114 ? 14.571 -2.657 -18.801 1.00 88.25 114 PHE A C 1
ATOM 931 O O . PHE A 1 114 ? 15.018 -3.081 -17.737 1.00 88.25 114 PHE A O 1
ATOM 938 N N . TRP A 1 115 ? 14.131 -1.406 -18.959 1.00 85.94 115 TRP A N 1
ATOM 939 C CA . TRP A 1 115 ? 14.114 -0.407 -17.887 1.00 85.94 115 TRP A CA 1
ATOM 940 C C . TRP A 1 115 ? 15.497 -0.072 -17.290 1.00 85.94 115 TRP A C 1
ATOM 942 O O . TRP A 1 115 ? 15.617 0.210 -16.096 1.00 85.94 115 TRP A O 1
ATOM 952 N N . ARG A 1 116 ? 16.542 -0.087 -18.128 1.00 77.12 116 ARG A N 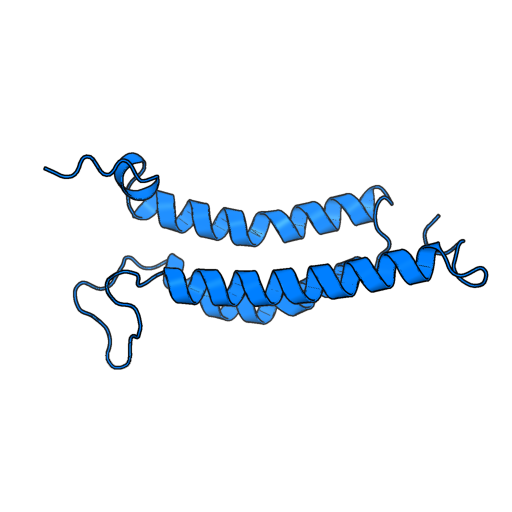1
ATOM 953 C CA . ARG A 1 116 ? 17.841 0.549 -17.855 1.00 77.12 116 ARG A CA 1
ATOM 954 C C . ARG A 1 116 ? 17.887 1.936 -18.492 1.00 77.12 116 ARG A C 1
ATOM 956 O O . ARG A 1 116 ? 17.483 2.064 -19.663 1.00 77.12 116 ARG A O 1
#

Secondary structure (DSSP, 8-state):
------HHHHHHHHHHHHHHHHHHHHHHHHHHHHHHTTSS-GGGGGGGGGHHHHHHHHHHHHSPPPSSPPTT-TTTT-HHHHHHHHHHHHHHHHHHHHHHHHHHHHHSTTTTTTT-

Sequence (116 aa):
EKNIHTLPVVIGEKASRYTVLAMMVIPYFLTAYLIFIKFFTPVMAIVLFALPTFLRVYPFFLKPKPEKAPEGQVGWPLYFVGYGFYNNRAFGMYFMVGLLLDIIIRTLPMTQNFWR

pLDDT: mean 91.85, std 8.43, range [47.38, 98.5]

Radius of gyration: 18.44 Å; chains: 1; bounding box: 43×22×60 Å